Protein AF-A0A953SGK1-F1 (afdb_monomer_lite)

Secondary structure (DSSP, 8-state):
--HHHHHHHHT-TT-EEEEEEEEE-TTS-EEEEEEEEETTEEEEEEEES--S---HHHHHHHTTSTT-EEEEEEEEE-TTS-EEEEEEEEETTEEEEEEEESSPPP-

Foldseek 3Di:
DWLLVLLVQLVDPQKAWDDKAWDADPVRWIKIKTWTDDPLKIKMKIKTRDRDDDRSNNVSCQSPDPPKDWPDWDWDQDPVRWIKIWTWMDGPPIIMIIIMTSDDDDD

pLDDT: mean 94.95, std 5.29, range [60.19, 98.56]

Radius of gyration: 13.0 Å; chains: 1; bounding box: 36×27×32 Å

Sequence (107 aa):
MTVDDFAAVLLSRDLDLVQDGNYENKLGQIGYRAIYRNSGCYYWYSVSGTDTRVAPDEVATAITTSGRIIQREYPYLNSRGKQGFEATVRSGDHSFMLNSAPDPPRI

Structure (mmCIF, N/CA/C/O backbone):
data_AF-A0A953SGK1-F1
#
_entry.id   AF-A0A953SGK1-F1
#
loop_
_atom_site.group_PDB
_atom_site.id
_atom_site.type_symbol
_atom_site.label_atom_id
_atom_site.label_alt_id
_atom_site.label_comp_id
_atom_site.label_asym_id
_atom_site.label_entity_id
_atom_site.label_seq_id
_a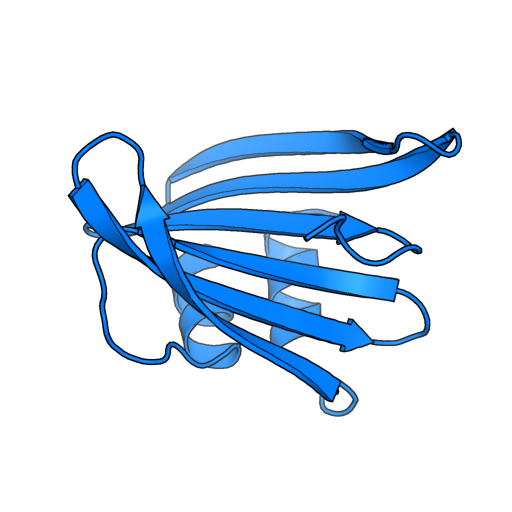tom_site.pdbx_PDB_ins_code
_atom_site.Cartn_x
_atom_site.Cartn_y
_atom_site.Cartn_z
_atom_site.occupancy
_atom_site.B_iso_or_equiv
_atom_site.auth_seq_id
_atom_site.auth_comp_id
_atom_site.auth_asym_id
_atom_site.auth_atom_id
_atom_site.pdbx_PDB_model_num
ATOM 1 N N . MET A 1 1 ? 3.180 4.919 -11.859 1.00 92.50 1 MET A N 1
ATOM 2 C CA . MET A 1 1 ? 2.499 4.192 -10.782 1.00 92.50 1 MET A CA 1
ATOM 3 C C . MET A 1 1 ? 1.672 5.191 -10.017 1.00 92.50 1 MET A C 1
ATOM 5 O O . MET A 1 1 ? 2.225 6.200 -9.589 1.00 92.50 1 MET A O 1
ATOM 9 N N . THR A 1 2 ? 0.384 4.916 -9.914 1.00 96.81 2 THR A N 1
ATOM 10 C CA . THR A 1 2 ? -0.591 5.578 -9.043 1.00 96.81 2 THR A CA 1
ATOM 11 C C . THR A 1 2 ? -0.959 4.653 -7.876 1.00 96.81 2 THR A C 1
ATOM 13 O O . THR A 1 2 ? -0.540 3.493 -7.833 1.00 96.81 2 THR A O 1
ATOM 16 N N . VAL A 1 3 ? -1.770 5.137 -6.935 1.00 97.94 3 VAL A N 1
ATOM 17 C CA . VAL A 1 3 ? -2.405 4.319 -5.890 1.00 97.94 3 VAL A CA 1
ATOM 18 C C . VAL A 1 3 ? -3.227 3.183 -6.504 1.00 97.94 3 VAL A C 1
ATOM 20 O O . VAL A 1 3 ? -3.177 2.061 -6.004 1.00 97.94 3 VAL A O 1
ATOM 23 N N . ASP A 1 4 ? -3.930 3.441 -7.608 1.00 97.81 4 ASP A N 1
ATOM 24 C CA . ASP A 1 4 ? -4.747 2.426 -8.281 1.00 97.81 4 ASP A CA 1
ATOM 25 C C . ASP A 1 4 ? -3.866 1.364 -8.972 1.00 97.81 4 ASP A C 1
ATOM 27 O O . ASP A 1 4 ? -4.145 0.169 -8.866 1.00 97.81 4 ASP A O 1
ATOM 31 N N . ASP A 1 5 ? -2.744 1.766 -9.590 1.00 97.69 5 ASP A N 1
ATOM 32 C CA . ASP A 1 5 ? -1.744 0.820 -10.113 1.00 97.69 5 ASP A CA 1
ATOM 33 C C . ASP A 1 5 ? -1.163 -0.046 -8.983 1.00 97.69 5 ASP A C 1
ATOM 35 O O . ASP A 1 5 ? -0.959 -1.250 -9.145 1.00 97.69 5 ASP A O 1
ATOM 39 N N . PHE A 1 6 ? -0.887 0.561 -7.823 1.00 98.19 6 PHE A N 1
ATOM 40 C CA . PHE A 1 6 ? -0.378 -0.148 -6.651 1.00 98.19 6 PHE A CA 1
ATOM 41 C C . PHE A 1 6 ? -1.389 -1.183 -6.147 1.00 98.19 6 PHE A C 1
ATOM 43 O O . PHE A 1 6 ? -1.022 -2.328 -5.887 1.00 98.19 6 PHE A O 1
ATOM 50 N N . ALA A 1 7 ? -2.668 -0.806 -6.059 1.00 98.38 7 ALA A N 1
ATOM 51 C CA . ALA A 1 7 ? -3.751 -1.710 -5.688 1.00 98.38 7 ALA A CA 1
ATOM 52 C C . ALA A 1 7 ? -3.867 -2.890 -6.665 1.00 98.38 7 ALA A C 1
ATOM 54 O O . ALA A 1 7 ? -4.015 -4.030 -6.230 1.00 98.38 7 ALA A O 1
ATOM 55 N N . ALA A 1 8 ? -3.726 -2.647 -7.971 1.00 98.25 8 ALA A N 1
ATOM 56 C CA . ALA A 1 8 ? -3.723 -3.713 -8.969 1.00 98.25 8 ALA A CA 1
ATOM 57 C C . ALA A 1 8 ? -2.568 -4.710 -8.762 1.00 98.25 8 ALA A C 1
ATOM 59 O O . ALA A 1 8 ? -2.766 -5.914 -8.919 1.00 98.25 8 ALA A O 1
ATOM 60 N N . VAL A 1 9 ? -1.381 -4.242 -8.349 1.00 97.94 9 VAL A N 1
ATOM 61 C CA . VAL A 1 9 ? -0.262 -5.134 -7.997 1.00 97.94 9 VAL A CA 1
ATOM 62 C C . VAL A 1 9 ? -0.571 -5.966 -6.754 1.00 97.94 9 VAL A C 1
ATOM 64 O O . VAL A 1 9 ? -0.271 -7.159 -6.745 1.00 97.94 9 VAL A O 1
ATOM 67 N N . LEU A 1 10 ? -1.191 -5.379 -5.726 1.00 98.19 10 LEU A N 1
ATOM 68 C CA . LEU A 1 10 ? -1.576 -6.110 -4.511 1.00 98.19 10 LEU A CA 1
ATOM 69 C C . LEU A 1 10 ? -2.587 -7.239 -4.776 1.00 98.19 10 LEU A C 1
ATOM 71 O O . LEU A 1 10 ? -2.671 -8.183 -3.997 1.00 98.19 10 LEU A O 1
ATOM 75 N N . LEU A 1 11 ? -3.326 -7.159 -5.883 1.00 98.19 11 LEU A N 1
ATOM 76 C CA . LEU A 1 11 ? -4.271 -8.183 -6.332 1.00 98.19 11 LEU A CA 1
ATOM 77 C C . LEU A 1 11 ? -3.650 -9.194 -7.314 1.00 98.19 11 LEU A C 1
ATOM 79 O O . LEU A 1 11 ? -4.343 -10.086 -7.809 1.00 98.19 11 LEU A O 1
ATOM 83 N N . SER A 1 12 ? -2.358 -9.062 -7.626 1.00 97.44 12 SER A N 1
ATOM 84 C CA . SER A 1 12 ? -1.664 -9.964 -8.543 1.00 97.44 12 SER A CA 1
ATOM 85 C C . SER A 1 12 ? -1.503 -11.364 -7.949 1.00 97.44 12 SER A C 1
ATOM 87 O O . SER A 1 12 ? -1.195 -11.529 -6.771 1.00 97.44 12 SER A O 1
ATOM 89 N N . ARG A 1 13 ? -1.642 -12.392 -8.795 1.00 95.19 13 ARG A N 1
ATOM 90 C CA . ARG A 1 13 ? -1.399 -13.793 -8.408 1.00 95.19 13 ARG A CA 1
ATOM 91 C C . ARG A 1 13 ? 0.077 -14.107 -8.177 1.00 95.19 13 ARG A C 1
ATOM 93 O O . ARG A 1 13 ? 0.376 -15.056 -7.465 1.00 95.19 13 ARG A O 1
ATOM 100 N N . ASP A 1 14 ? 0.964 -13.301 -8.751 1.00 95.19 14 ASP A N 1
ATOM 101 C CA . ASP A 1 14 ? 2.416 -13.461 -8.644 1.00 95.19 14 ASP A CA 1
ATOM 102 C C . ASP A 1 14 ? 2.990 -12.598 -7.503 1.00 95.19 14 ASP A C 1
ATOM 104 O O . ASP A 1 14 ? 4.135 -12.143 -7.562 1.00 95.19 14 ASP A O 1
ATOM 108 N N . LEU A 1 15 ? 2.158 -12.225 -6.525 1.00 97.56 15 LEU A N 1
ATOM 109 C CA . LEU A 1 15 ? 2.568 -11.419 -5.382 1.00 97.56 15 LEU A CA 1
ATOM 110 C C . LEU A 1 15 ? 3.141 -12.324 -4.287 1.00 97.56 15 LEU A C 1
ATOM 112 O O . LEU A 1 15 ? 2.406 -13.002 -3.570 1.00 97.56 15 LEU A O 1
ATOM 116 N N . ASP A 1 16 ? 4.457 -12.282 -4.119 1.00 97.75 16 ASP A N 1
ATOM 117 C CA . ASP A 1 16 ? 5.157 -13.105 -3.138 1.00 97.75 16 ASP A CA 1
ATOM 118 C C . ASP A 1 16 ? 5.394 -12.324 -1.847 1.00 97.75 16 ASP A C 1
ATOM 120 O O . ASP A 1 16 ? 6.028 -11.265 -1.860 1.00 97.75 16 ASP A O 1
ATOM 124 N N . LEU A 1 17 ? 4.928 -12.845 -0.711 1.00 97.56 17 LEU A N 1
ATOM 125 C CA . LEU A 1 17 ? 5.247 -12.267 0.595 1.00 97.56 17 LEU A CA 1
ATOM 126 C C . LEU A 1 17 ? 6.736 -12.461 0.905 1.00 97.56 17 LEU A C 1
ATOM 128 O O . LEU A 1 17 ? 7.234 -13.584 0.940 1.00 97.56 17 LEU A O 1
ATOM 132 N N . VAL A 1 18 ? 7.430 -11.360 1.185 1.00 97.56 18 VAL A N 1
ATOM 133 C CA . VAL A 1 18 ? 8.836 -11.364 1.613 1.00 97.56 18 VAL A CA 1
ATOM 134 C C . VAL A 1 18 ? 8.925 -11.317 3.133 1.00 97.56 18 VAL A C 1
ATOM 136 O O . VAL A 1 18 ? 9.677 -12.079 3.735 1.00 97.56 18 VAL A O 1
ATOM 139 N N . GLN A 1 19 ? 8.178 -10.402 3.752 1.00 96.69 19 GLN A N 1
ATOM 140 C CA . GLN A 1 19 ? 8.196 -10.181 5.193 1.00 96.69 19 GLN A CA 1
ATOM 141 C C . GLN A 1 19 ? 6.944 -9.423 5.627 1.00 96.69 19 GLN A C 1
ATOM 143 O O . GLN A 1 19 ? 6.513 -8.504 4.938 1.00 96.69 19 GLN A O 1
ATOM 148 N N . ASP A 1 20 ? 6.421 -9.726 6.806 1.00 97.56 20 ASP A N 1
ATOM 149 C CA . ASP A 1 20 ? 5.423 -8.912 7.490 1.00 97.56 20 ASP A CA 1
ATOM 150 C C . ASP A 1 20 ? 5.706 -8.804 8.993 1.00 97.56 20 ASP A C 1
ATOM 152 O O . ASP A 1 20 ? 6.668 -9.371 9.520 1.00 97.56 20 ASP A O 1
ATOM 156 N N . GLY A 1 21 ? 4.916 -7.978 9.675 1.00 97.00 21 GLY A N 1
ATOM 157 C CA . GLY A 1 21 ? 4.931 -7.882 11.125 1.00 97.00 21 GLY A CA 1
ATOM 158 C C . GLY A 1 21 ? 4.354 -6.576 11.644 1.00 97.00 21 GLY A C 1
ATOM 159 O O . GLY A 1 21 ? 4.086 -5.635 10.895 1.00 97.00 21 GLY A O 1
ATOM 160 N N . ASN A 1 22 ? 4.206 -6.520 12.961 1.00 97.31 22 ASN A N 1
ATOM 161 C CA . ASN A 1 22 ? 3.769 -5.316 13.647 1.00 97.31 22 ASN A CA 1
ATOM 162 C C . ASN A 1 22 ? 4.948 -4.361 13.872 1.00 97.31 22 ASN A C 1
ATOM 164 O O . ASN A 1 22 ? 6.104 -4.776 13.988 1.00 97.31 22 ASN A O 1
ATOM 168 N N . TYR A 1 23 ? 4.650 -3.070 13.931 1.00 94.12 23 TYR A N 1
ATOM 169 C CA . TYR A 1 23 ? 5.585 -2.023 14.317 1.00 94.12 23 TYR A CA 1
ATOM 170 C C . TYR A 1 23 ? 4.930 -1.102 15.341 1.00 94.12 23 TYR A C 1
ATOM 172 O O . TYR A 1 23 ? 3.717 -0.918 15.339 1.00 94.12 23 TYR A O 1
ATOM 180 N N . GLU A 1 24 ? 5.745 -0.485 16.185 1.00 95.56 24 GLU A N 1
ATOM 181 C CA . GLU A 1 24 ? 5.314 0.582 17.081 1.00 95.56 24 GLU A CA 1
ATOM 182 C C . GLU A 1 24 ? 5.874 1.905 16.555 1.00 95.56 24 GLU A C 1
ATOM 184 O O . GLU A 1 24 ? 7.059 2.009 16.223 1.00 95.56 24 GLU A O 1
ATOM 189 N N . ASN A 1 25 ? 5.017 2.912 16.389 1.00 88.00 25 ASN A N 1
ATOM 190 C CA . ASN A 1 25 ? 5.456 4.232 15.950 1.00 88.00 25 ASN A CA 1
ATOM 191 C C . ASN A 1 25 ? 5.983 5.072 17.131 1.00 88.00 25 ASN A C 1
ATOM 193 O O . ASN A 1 25 ? 5.885 4.694 18.293 1.00 88.00 25 ASN A O 1
ATOM 197 N N . LYS A 1 26 ? 6.512 6.269 16.845 1.00 89.38 26 LYS A N 1
ATOM 198 C CA . LYS A 1 26 ? 7.066 7.176 17.874 1.00 89.38 26 LYS A CA 1
ATOM 199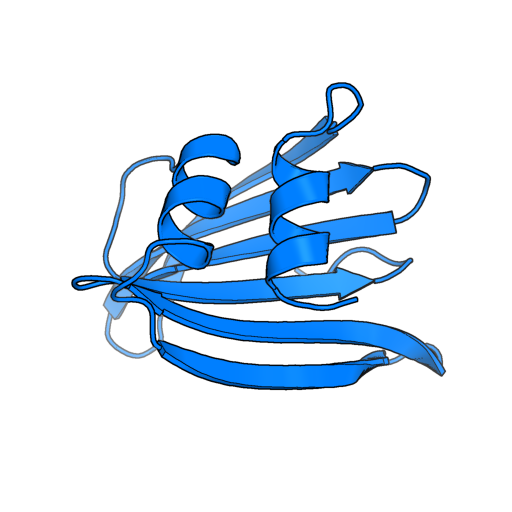 C C . LYS A 1 26 ? 6.053 7.644 18.930 1.00 89.38 26 LYS A C 1
ATOM 201 O O . LYS A 1 26 ? 6.457 8.243 19.919 1.00 89.38 26 LYS A O 1
ATOM 206 N N . LEU A 1 27 ? 4.761 7.435 18.690 1.00 89.31 27 LEU A N 1
ATOM 207 C CA . LEU A 1 27 ? 3.666 7.794 19.589 1.00 89.31 27 LEU A CA 1
ATOM 208 C C . LEU A 1 27 ? 3.165 6.584 20.398 1.00 89.31 27 LEU A C 1
ATOM 210 O O . LEU A 1 27 ? 2.136 6.694 21.056 1.00 89.31 27 LEU A O 1
ATOM 214 N N . GLY A 1 28 ? 3.847 5.435 20.326 1.00 92.62 28 GLY A N 1
ATOM 215 C CA . GLY A 1 28 ? 3.435 4.201 20.997 1.00 92.62 28 GLY A CA 1
ATOM 216 C C . GLY A 1 28 ? 2.251 3.492 20.334 1.00 92.62 28 GLY A C 1
ATOM 217 O O . GLY A 1 28 ? 1.649 2.602 20.926 1.00 92.62 28 GLY A O 1
ATOM 218 N N . GLN A 1 29 ? 1.865 3.896 19.119 1.00 92.94 29 GLN A N 1
ATOM 219 C CA . GLN A 1 29 ? 0.754 3.266 18.408 1.00 92.94 29 GLN A CA 1
ATOM 220 C C . GLN A 1 29 ? 1.263 2.082 17.595 1.00 92.94 29 GLN A C 1
ATOM 222 O O . GLN A 1 29 ? 2.233 2.207 16.839 1.00 92.94 29 GLN A O 1
ATOM 227 N N . ILE A 1 30 ? 0.556 0.962 17.708 1.00 96.44 30 ILE A N 1
ATOM 228 C CA . ILE A 1 30 ? 0.833 -0.244 16.936 1.00 96.44 30 ILE A CA 1
ATOM 229 C C . ILE A 1 30 ? 0.265 -0.081 15.523 1.00 96.44 30 ILE A C 1
ATOM 231 O O . ILE A 1 30 ? -0.825 0.460 15.319 1.00 96.44 30 ILE A O 1
ATOM 235 N N . GLY A 1 31 ? 1.031 -0.521 14.536 1.00 97.38 31 GLY A N 1
ATOM 236 C CA . GLY A 1 31 ? 0.588 -0.699 13.165 1.00 97.38 31 GLY A CA 1
ATOM 237 C C . GLY A 1 31 ? 1.095 -2.018 12.602 1.00 97.38 31 GLY A C 1
ATOM 238 O O . GLY A 1 31 ? 1.960 -2.673 13.184 1.00 97.38 31 GLY A O 1
ATOM 239 N N . TYR A 1 32 ? 0.604 -2.366 11.422 1.00 97.81 32 TYR A N 1
ATOM 240 C CA . TYR A 1 32 ? 1.035 -3.538 10.673 1.00 97.81 32 TYR A CA 1
ATOM 241 C C . TYR A 1 32 ? 1.790 -3.110 9.417 1.00 97.81 32 TYR A C 1
ATOM 243 O O . TYR A 1 32 ? 1.412 -2.137 8.764 1.00 97.81 32 TYR A O 1
ATOM 251 N N . ARG A 1 33 ? 2.855 -3.824 9.052 1.00 97.38 33 ARG A N 1
ATOM 252 C CA . ARG A 1 33 ? 3.569 -3.626 7.786 1.00 97.38 33 ARG A CA 1
ATOM 253 C C . ARG A 1 33 ? 3.772 -4.947 7.063 1.00 97.38 33 ARG A C 1
ATOM 255 O O . ARG A 1 33 ? 3.986 -5.977 7.697 1.00 97.38 33 ARG A O 1
ATOM 262 N N . ALA A 1 34 ? 3.805 -4.884 5.741 1.00 98.00 34 ALA A N 1
ATOM 263 C CA . ALA A 1 34 ? 4.153 -6.020 4.904 1.00 98.00 34 ALA A CA 1
ATOM 264 C C . ALA A 1 34 ? 4.959 -5.580 3.682 1.00 98.00 34 ALA A C 1
ATOM 266 O O . ALA A 1 34 ? 4.783 -4.476 3.166 1.00 98.00 34 ALA A O 1
ATOM 267 N N . ILE A 1 35 ? 5.857 -6.457 3.247 1.00 98.25 35 ILE A N 1
ATOM 268 C CA . ILE A 1 35 ? 6.740 -6.318 2.097 1.00 98.25 35 ILE A CA 1
ATOM 269 C C . ILE A 1 35 ? 6.491 -7.524 1.198 1.00 98.25 35 ILE A C 1
ATOM 271 O O . ILE A 1 35 ? 6.617 -8.673 1.621 1.00 98.25 35 ILE A O 1
ATOM 275 N N . TYR A 1 36 ? 6.202 -7.240 -0.059 1.00 98.06 36 TYR A N 1
ATOM 276 C CA . TYR A 1 36 ? 5.962 -8.195 -1.120 1.00 98.06 36 TYR A CA 1
ATOM 277 C C . TYR A 1 36 ? 6.941 -7.976 -2.266 1.00 98.06 36 TYR A C 1
ATOM 279 O O . TYR A 1 36 ? 7.543 -6.906 -2.411 1.00 98.06 36 TYR A O 1
ATOM 287 N N . ARG A 1 37 ? 7.073 -8.992 -3.112 1.00 97.81 37 ARG A N 1
ATOM 288 C CA . ARG A 1 37 ? 7.810 -8.940 -4.367 1.00 97.81 37 ARG A CA 1
ATOM 289 C C . ARG A 1 37 ? 6.874 -9.291 -5.514 1.00 97.81 37 ARG A C 1
ATOM 291 O O . ARG A 1 37 ? 6.104 -10.236 -5.420 1.00 97.81 37 ARG A O 1
ATOM 298 N N . ASN A 1 38 ? 6.965 -8.538 -6.603 1.00 97.31 38 ASN A N 1
ATOM 299 C CA . ASN A 1 38 ? 6.294 -8.859 -7.857 1.00 97.31 38 ASN A CA 1
ATOM 300 C C . ASN A 1 38 ? 7.139 -8.350 -9.029 1.00 97.31 38 ASN A C 1
ATOM 302 O O . ASN A 1 38 ? 7.664 -7.239 -8.972 1.00 97.31 38 ASN A O 1
ATOM 306 N N . SER A 1 39 ? 7.299 -9.161 -10.078 1.00 92.75 39 SER A N 1
ATOM 307 C CA . SER A 1 39 ? 7.970 -8.762 -11.330 1.00 92.75 39 SER A CA 1
ATOM 308 C C . SER A 1 39 ? 9.340 -8.082 -11.139 1.00 92.75 39 SER A C 1
ATOM 310 O O . SER A 1 39 ? 9.699 -7.150 -11.852 1.00 92.75 39 SER A O 1
ATOM 312 N N . GLY A 1 40 ? 10.116 -8.527 -10.144 1.00 91.81 40 GLY A N 1
ATOM 313 C CA . GLY A 1 40 ? 11.442 -7.971 -9.841 1.00 91.81 40 GLY A CA 1
ATOM 314 C C . GLY A 1 40 ? 11.451 -6.674 -9.019 1.00 91.81 40 GLY A C 1
ATOM 315 O O . GLY A 1 40 ? 12.533 -6.217 -8.660 1.00 91.81 40 GLY A O 1
ATOM 316 N N . CYS A 1 41 ? 10.289 -6.131 -8.661 1.00 95.25 41 CYS A N 1
ATOM 317 C CA . CYS A 1 41 ? 10.134 -4.980 -7.776 1.00 95.25 41 CYS A CA 1
ATOM 318 C C . CYS A 1 41 ? 9.645 -5.403 -6.386 1.00 95.25 41 CYS A C 1
ATOM 320 O O . CYS A 1 41 ? 9.001 -6.440 -6.220 1.00 95.25 41 CYS A O 1
ATOM 322 N N . TYR A 1 42 ? 9.949 -4.576 -5.390 1.00 97.12 42 TYR A N 1
ATOM 323 C CA . TYR A 1 42 ? 9.425 -4.680 -4.036 1.00 97.12 42 TYR A CA 1
ATOM 324 C C . TYR A 1 42 ? 8.284 -3.691 -3.848 1.00 97.12 42 TYR A C 1
ATOM 326 O O . TYR A 1 42 ? 8.366 -2.547 -4.297 1.00 97.12 42 TYR A O 1
ATOM 334 N N . TYR A 1 43 ? 7.253 -4.139 -3.145 1.00 97.81 43 TYR A N 1
ATOM 335 C CA . TYR A 1 43 ? 6.056 -3.381 -2.810 1.00 97.81 43 TYR A CA 1
ATOM 336 C C . TYR A 1 43 ? 5.836 -3.525 -1.320 1.00 97.81 43 TYR A C 1
ATOM 338 O O . TYR A 1 43 ? 5.817 -4.641 -0.814 1.00 97.81 43 TYR A O 1
ATOM 346 N N . TRP A 1 44 ? 5.690 -2.430 -0.595 1.00 97.50 44 TRP A N 1
ATOM 347 C CA . TRP A 1 44 ? 5.406 -2.503 0.827 1.00 97.50 44 TRP A CA 1
ATOM 348 C C . TRP A 1 44 ? 4.357 -1.495 1.229 1.00 97.50 44 TRP A C 1
ATOM 350 O O . TRP A 1 44 ? 4.256 -0.402 0.665 1.00 97.50 44 TRP A O 1
ATOM 360 N N . TYR A 1 45 ? 3.580 -1.885 2.227 1.00 97.94 45 TYR A N 1
ATOM 361 C CA . TYR A 1 45 ? 2.626 -1.007 2.865 1.00 97.94 45 TYR A CA 1
ATOM 362 C C . TYR A 1 45 ? 2.773 -1.059 4.379 1.00 97.94 45 TYR A C 1
ATOM 364 O O . TYR A 1 45 ? 3.215 -2.060 4.948 1.00 97.94 45 TYR A O 1
ATOM 372 N N . SER A 1 46 ? 2.372 0.025 5.032 1.00 97.44 46 SER A N 1
ATOM 373 C CA . SER A 1 46 ? 2.083 0.044 6.460 1.00 97.44 46 SER A CA 1
ATOM 374 C C . SER A 1 46 ? 0.685 0.591 6.715 1.00 97.44 46 SER A C 1
ATOM 376 O O . SER A 1 46 ? 0.237 1.505 6.025 1.00 97.44 46 SER A O 1
ATOM 378 N N . VAL A 1 47 ? 0.009 0.020 7.708 1.00 97.88 47 VAL A N 1
ATOM 379 C CA . VAL A 1 47 ? -1.339 0.373 8.153 1.00 97.88 47 VAL A CA 1
ATOM 380 C C . VAL A 1 47 ? -1.251 0.808 9.610 1.00 97.88 47 VAL A C 1
ATOM 382 O O . VAL A 1 47 ? -0.769 0.060 10.462 1.00 97.88 47 VAL A O 1
ATOM 385 N N . SER A 1 48 ? -1.683 2.030 9.909 1.00 96.38 48 SER A N 1
ATOM 386 C CA . SER A 1 48 ? -1.659 2.560 11.276 1.00 96.38 48 SER A CA 1
ATOM 387 C C . SER A 1 48 ? -2.785 1.999 12.140 1.00 96.38 48 SER A C 1
ATOM 389 O O . SER A 1 48 ? -3.895 1.835 11.643 1.00 96.38 48 SER A O 1
ATOM 391 N N . GLY A 1 49 ? -2.567 1.874 13.450 1.00 94.06 49 GLY A N 1
ATOM 392 C CA . GLY A 1 49 ? -3.650 1.657 14.416 1.00 94.06 49 GLY A CA 1
ATOM 393 C C . GLY A 1 49 ? -4.251 0.255 14.357 1.00 94.06 49 GLY A C 1
ATOM 394 O O . GLY A 1 49 ? -5.453 0.099 14.535 1.00 94.06 49 GLY A O 1
ATOM 395 N N . THR A 1 50 ? -3.431 -0.749 14.059 1.00 95.19 50 THR A N 1
ATOM 396 C CA . THR A 1 50 ? -3.842 -2.154 14.028 1.00 95.19 50 THR A CA 1
ATOM 397 C C . THR A 1 50 ? -2.688 -3.042 14.478 1.00 95.19 50 THR A C 1
ATOM 399 O O . THR A 1 50 ? -1.540 -2.810 14.103 1.00 95.19 50 THR A O 1
ATOM 402 N N . ASP A 1 51 ? -2.993 -4.036 15.305 1.00 94.44 51 ASP A N 1
ATOM 403 C CA . ASP A 1 51 ? -2.090 -5.108 15.736 1.00 94.44 51 ASP A CA 1
ATOM 404 C C . ASP A 1 51 ? -2.372 -6.434 15.010 1.00 94.44 51 ASP A C 1
ATOM 406 O O . ASP A 1 51 ? -1.670 -7.431 15.216 1.00 94.44 51 ASP A O 1
ATOM 410 N N . THR A 1 52 ? -3.383 -6.441 14.140 1.00 95.38 52 THR A N 1
ATOM 411 C CA . THR A 1 52 ? -3.767 -7.589 13.329 1.00 95.38 52 THR A CA 1
ATOM 412 C C . THR A 1 52 ? -3.076 -7.556 11.978 1.00 95.38 52 THR A C 1
ATOM 414 O O . THR A 1 52 ? -2.869 -6.500 11.378 1.00 95.38 52 THR A O 1
ATOM 417 N N . ARG A 1 53 ? -2.775 -8.748 11.465 1.00 97.19 53 ARG A N 1
ATOM 418 C CA . ARG A 1 53 ? -2.301 -8.921 10.097 1.00 97.19 53 ARG A CA 1
ATOM 419 C C . ARG A 1 53 ? -3.351 -8.403 9.111 1.00 97.19 53 ARG A C 1
ATOM 421 O O . ARG A 1 53 ? -4.495 -8.832 9.192 1.00 97.19 53 ARG A O 1
ATOM 428 N N . VAL A 1 54 ? -2.941 -7.553 8.171 1.00 97.81 54 VAL A N 1
ATOM 429 C CA . VAL A 1 54 ? -3.814 -7.029 7.107 1.00 97.81 54 VAL A CA 1
ATOM 430 C C . VAL A 1 54 ? -3.396 -7.633 5.774 1.00 97.81 54 VAL A C 1
ATOM 432 O O . VAL A 1 54 ? -2.230 -7.507 5.385 1.00 97.81 54 VAL A O 1
ATOM 435 N N . ALA A 1 55 ? -4.318 -8.295 5.082 1.00 97.88 55 ALA A N 1
ATOM 436 C CA . ALA A 1 55 ? -4.057 -8.938 3.801 1.00 97.88 55 ALA A CA 1
ATOM 437 C C . ALA A 1 55 ? -3.926 -7.907 2.653 1.00 97.88 55 ALA A C 1
ATOM 439 O O . ALA A 1 55 ? -4.439 -6.787 2.746 1.00 97.88 55 ALA A O 1
ATOM 440 N N . PRO A 1 56 ? -3.204 -8.236 1.565 1.00 98.31 56 PRO A N 1
ATOM 441 C CA . PRO A 1 56 ? -2.939 -7.278 0.492 1.00 98.31 56 PRO A CA 1
ATOM 442 C C . PRO A 1 56 ? -4.208 -6.875 -0.278 1.00 98.31 56 PRO A C 1
ATOM 444 O O . PRO A 1 56 ? -4.314 -5.732 -0.717 1.00 98.31 56 PRO A O 1
ATOM 447 N N . ASP A 1 57 ? -5.194 -7.763 -0.398 1.00 98.31 57 ASP A N 1
ATOM 448 C CA . ASP A 1 57 ? -6.503 -7.496 -1.003 1.00 98.31 57 ASP A CA 1
ATOM 449 C C . ASP A 1 57 ? -7.385 -6.579 -0.137 1.00 98.31 57 ASP A C 1
ATOM 451 O O . ASP A 1 57 ? -8.075 -5.699 -0.665 1.00 98.31 57 ASP A O 1
ATOM 455 N N . GLU A 1 58 ? -7.308 -6.708 1.190 1.00 98.12 58 GLU A N 1
ATOM 456 C CA . GLU A 1 58 ? -7.928 -5.764 2.127 1.00 98.12 58 GLU A CA 1
ATOM 457 C C . GLU A 1 58 ? -7.334 -4.360 1.964 1.00 98.12 58 GLU A C 1
ATOM 459 O O . GLU A 1 58 ? -8.072 -3.376 1.862 1.00 98.12 58 GLU A O 1
ATOM 464 N N . VAL A 1 59 ? -6.002 -4.257 1.858 1.00 98.50 59 VAL A N 1
ATOM 465 C CA . VAL A 1 59 ? -5.330 -2.977 1.590 1.00 98.50 59 VAL A CA 1
ATOM 466 C C . VAL A 1 59 ? -5.739 -2.421 0.233 1.00 98.50 59 VAL A C 1
ATOM 468 O O . VAL A 1 59 ? -6.112 -1.253 0.163 1.00 98.50 59 VAL A O 1
ATOM 471 N N . ALA A 1 60 ? -5.724 -3.235 -0.828 1.00 98.56 60 ALA A N 1
ATOM 472 C CA . A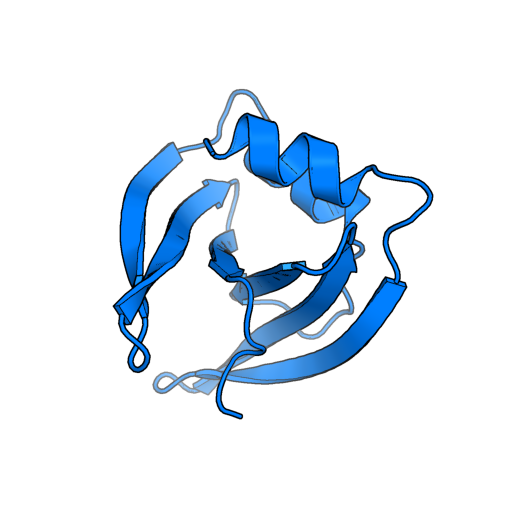LA A 1 60 ? -6.136 -2.820 -2.169 1.00 98.56 60 ALA A CA 1
ATOM 473 C C . ALA A 1 60 ? -7.560 -2.243 -2.170 1.00 98.56 60 ALA A C 1
ATOM 475 O O . ALA A 1 60 ? -7.804 -1.181 -2.746 1.00 98.56 60 ALA A O 1
ATOM 476 N N . THR A 1 61 ? -8.482 -2.895 -1.462 1.00 98.38 61 THR A N 1
ATOM 477 C CA . THR A 1 61 ? -9.865 -2.429 -1.293 1.00 98.38 61 THR A CA 1
ATOM 478 C C . THR A 1 61 ? -9.917 -1.105 -0.527 1.00 98.38 61 THR A C 1
ATOM 480 O O . THR A 1 61 ? -10.567 -0.149 -0.958 1.00 98.38 61 THR A O 1
ATOM 483 N N . ALA A 1 62 ? -9.192 -0.999 0.590 1.00 97.81 62 ALA A N 1
ATOM 484 C CA . ALA A 1 62 ? -9.183 0.200 1.422 1.00 97.81 62 ALA A CA 1
ATOM 485 C C . ALA A 1 62 ? -8.614 1.428 0.693 1.00 97.81 62 ALA A C 1
ATOM 487 O O . ALA A 1 62 ? -9.160 2.525 0.830 1.00 97.81 62 ALA A O 1
ATOM 488 N N . ILE A 1 63 ? -7.556 1.255 -0.107 1.00 98.31 63 ILE A N 1
ATOM 489 C CA . ILE A 1 63 ? -6.902 2.346 -0.848 1.00 98.31 63 ILE A CA 1
ATOM 490 C C . ILE A 1 63 ? -7.576 2.676 -2.181 1.00 98.31 63 ILE A C 1
ATOM 492 O O . ILE A 1 63 ? -7.121 3.591 -2.857 1.00 98.31 63 ILE A O 1
ATOM 496 N N . THR A 1 64 ? -8.645 1.973 -2.564 1.00 98.06 64 THR A N 1
ATOM 497 C CA . THR A 1 64 ? -9.434 2.256 -3.780 1.00 98.06 64 THR A CA 1
ATOM 498 C C . THR A 1 64 ? -10.899 2.583 -3.487 1.00 98.06 64 THR A C 1
ATOM 500 O O . THR A 1 64 ? -11.638 2.971 -4.395 1.00 98.06 64 THR A O 1
ATOM 503 N N . THR A 1 65 ? -11.323 2.520 -2.221 1.00 97.00 65 THR A N 1
ATOM 504 C CA . THR A 1 65 ? -12.687 2.886 -1.817 1.00 97.00 65 THR A CA 1
ATOM 505 C C . THR A 1 65 ? -13.027 4.345 -2.153 1.00 97.00 65 THR A C 1
ATOM 507 O O . THR A 1 65 ? -12.146 5.206 -2.258 1.00 97.00 65 THR A O 1
ATOM 510 N N . SER A 1 66 ? -14.318 4.642 -2.315 1.00 94.56 66 SER A N 1
ATOM 511 C CA . SER A 1 66 ? -14.818 5.966 -2.720 1.00 94.56 66 SER A CA 1
ATOM 512 C C . SER A 1 66 ? -14.599 7.056 -1.666 1.00 94.56 66 SER A C 1
ATOM 514 O O . SER A 1 66 ? -14.470 8.224 -2.018 1.00 94.56 66 SER A O 1
ATOM 516 N N . GLY A 1 67 ? -14.519 6.687 -0.385 1.00 93.12 67 GLY A N 1
ATOM 517 C CA . GLY A 1 67 ? -14.265 7.605 0.732 1.00 93.12 67 GLY A CA 1
ATOM 518 C C . GLY A 1 67 ? -12.787 7.862 1.040 1.00 93.12 67 GLY A C 1
ATOM 519 O O . GLY A 1 67 ? -12.484 8.494 2.052 1.00 93.12 67 GLY A O 1
ATOM 520 N N . ARG A 1 68 ? -11.859 7.347 0.225 1.00 96.69 68 ARG A N 1
ATOM 521 C CA . ARG A 1 68 ? -10.423 7.522 0.466 1.00 96.69 68 ARG A CA 1
ATOM 522 C C . ARG A 1 68 ? -9.977 8.962 0.233 1.00 96.69 68 ARG A C 1
ATOM 524 O O . ARG A 1 68 ? -10.501 9.662 -0.628 1.00 96.69 68 ARG A O 1
ATOM 531 N N . ILE A 1 69 ? -8.918 9.360 0.925 1.00 98.06 69 ILE A N 1
ATOM 532 C CA . ILE A 1 69 ? -8.226 10.629 0.703 1.00 98.06 69 ILE A CA 1
ATOM 533 C C . ILE A 1 69 ? -6.762 10.326 0.401 1.00 98.06 69 ILE A C 1
ATOM 535 O O . ILE A 1 69 ? -6.034 9.839 1.265 1.00 98.06 69 ILE A O 1
ATOM 539 N N . ILE A 1 70 ? -6.313 10.636 -0.815 1.00 97.69 70 ILE A N 1
ATOM 540 C CA . ILE A 1 70 ? -4.894 10.571 -1.177 1.00 97.69 70 ILE A CA 1
ATOM 541 C C . ILE A 1 70 ? -4.232 11.845 -0.649 1.00 97.69 70 ILE A C 1
ATOM 543 O O . ILE A 1 70 ? -4.423 12.929 -1.191 1.00 97.69 70 ILE A O 1
ATOM 547 N N . GLN A 1 71 ? -3.480 11.725 0.443 1.00 96.06 71 GLN A N 1
ATOM 548 C CA . GLN A 1 71 ? -2.753 12.855 1.028 1.00 96.06 71 GLN A CA 1
ATOM 549 C C . GLN A 1 71 ? -1.469 13.157 0.255 1.00 96.06 71 GLN A C 1
ATOM 551 O O . GLN A 1 71 ? -0.998 14.293 0.239 1.00 96.06 71 GLN A O 1
ATOM 556 N N . ARG A 1 72 ? -0.867 12.116 -0.325 1.00 94.12 72 ARG A N 1
ATOM 557 C CA . ARG A 1 72 ? 0.458 12.168 -0.930 1.00 94.12 72 ARG A CA 1
ATOM 558 C C . ARG A 1 72 ? 0.554 11.086 -2.008 1.00 94.12 72 ARG A C 1
ATOM 560 O O . ARG A 1 72 ? 0.162 9.958 -1.736 1.00 94.12 72 ARG A O 1
ATOM 567 N N . GLU A 1 73 ? 1.050 11.424 -3.195 1.00 96.00 73 GLU A N 1
ATOM 568 C CA . GLU A 1 73 ? 1.322 10.483 -4.294 1.00 96.00 73 GLU A CA 1
ATOM 569 C C . GLU A 1 73 ? 2.384 11.092 -5.222 1.00 96.00 73 GLU A C 1
ATOM 571 O O . GLU A 1 73 ? 2.147 12.133 -5.834 1.00 96.00 73 GLU A O 1
ATOM 576 N N . TYR A 1 74 ? 3.569 10.486 -5.314 1.00 94.06 74 TYR A N 1
ATOM 577 C CA . TYR A 1 74 ? 4.573 10.868 -6.318 1.00 94.06 74 TYR A CA 1
ATOM 578 C C . TYR A 1 74 ? 5.620 9.770 -6.533 1.00 94.06 74 TYR A C 1
ATOM 580 O O . TYR A 1 74 ? 5.831 8.893 -5.687 1.00 94.06 74 TYR A O 1
ATOM 588 N N . PRO A 1 75 ? 6.356 9.851 -7.652 1.00 93.75 75 PRO A N 1
ATOM 589 C CA . PRO A 1 75 ? 7.628 9.161 -7.785 1.00 93.75 75 PRO A CA 1
ATOM 590 C C . PRO A 1 75 ? 8.702 9.769 -6.869 1.00 93.75 75 PRO A C 1
ATOM 592 O O . PRO A 1 75 ? 8.768 10.985 -6.693 1.00 93.75 75 PRO A O 1
ATOM 595 N N . TYR A 1 76 ? 9.603 8.938 -6.351 1.00 90.56 76 TYR A N 1
ATOM 596 C CA . TYR A 1 76 ? 10.801 9.393 -5.635 1.00 90.56 76 TYR A CA 1
ATOM 597 C C . TYR A 1 76 ? 12.059 8.704 -6.176 1.00 90.56 76 TYR A C 1
ATOM 599 O O . TYR A 1 76 ? 11.969 7.680 -6.849 1.00 90.56 76 TYR A O 1
ATOM 607 N N . LEU A 1 77 ? 13.243 9.250 -5.890 1.00 89.75 77 LEU A N 1
ATOM 608 C CA . LEU A 1 77 ? 14.516 8.572 -6.149 1.00 89.75 77 LEU A CA 1
ATOM 609 C C . LEU A 1 77 ? 15.021 7.940 -4.855 1.00 89.75 77 LEU A C 1
ATOM 611 O O . LEU A 1 77 ? 15.203 8.625 -3.848 1.00 89.75 77 LEU A O 1
ATOM 615 N N . ASN A 1 78 ? 15.252 6.630 -4.871 1.00 83.56 78 ASN A N 1
ATOM 616 C CA . ASN A 1 78 ? 15.806 5.931 -3.721 1.00 83.56 78 ASN A CA 1
ATOM 617 C C . ASN A 1 78 ? 17.302 6.259 -3.533 1.00 83.56 78 ASN A C 1
ATOM 619 O O . ASN A 1 78 ? 17.949 6.858 -4.391 1.00 83.56 78 ASN A O 1
ATOM 623 N N . SER A 1 79 ? 17.889 5.810 -2.417 1.00 80.62 79 SER A N 1
ATOM 624 C CA . SER A 1 79 ? 19.316 6.041 -2.099 1.00 80.62 79 SER A CA 1
ATOM 625 C C . SER A 1 79 ? 20.322 5.513 -3.138 1.00 80.62 79 SER A C 1
ATOM 627 O O . SER A 1 79 ? 21.508 5.812 -3.042 1.00 80.62 79 SER A O 1
ATOM 629 N N . ARG A 1 80 ? 19.871 4.706 -4.106 1.00 83.94 80 ARG A N 1
ATOM 630 C CA . ARG A 1 80 ? 20.669 4.146 -5.205 1.00 83.94 80 ARG A CA 1
ATOM 631 C C . ARG A 1 80 ? 20.377 4.833 -6.546 1.00 83.94 80 ARG A C 1
ATOM 633 O O . ARG A 1 80 ? 20.796 4.330 -7.582 1.00 83.94 80 ARG A O 1
ATOM 640 N N . GLY A 1 81 ? 19.630 5.938 -6.537 1.00 88.25 81 GLY A N 1
ATOM 641 C CA . GLY A 1 81 ? 19.242 6.680 -7.737 1.00 88.25 81 GLY A CA 1
ATOM 642 C C . GLY A 1 81 ? 18.190 5.981 -8.601 1.00 88.25 81 GLY A C 1
ATOM 643 O O . GLY A 1 81 ? 17.959 6.413 -9.726 1.00 88.25 81 GLY A O 1
ATOM 644 N N . LYS A 1 82 ? 17.548 4.910 -8.111 1.00 90.00 82 LYS A N 1
ATOM 645 C CA . LYS A 1 82 ? 16.458 4.244 -8.833 1.00 90.00 82 LYS A CA 1
ATOM 646 C C . LYS A 1 82 ? 15.122 4.875 -8.471 1.00 90.00 82 LYS A C 1
ATOM 648 O O . LYS A 1 82 ? 14.874 5.186 -7.305 1.00 90.00 82 LYS A O 1
ATOM 653 N N . GLN A 1 83 ? 14.257 5.021 -9.466 1.00 92.62 83 GLN A N 1
ATOM 654 C CA . GLN A 1 83 ? 12.911 5.534 -9.266 1.00 92.62 83 GLN A CA 1
ATOM 655 C C . GLN A 1 83 ? 12.057 4.528 -8.484 1.00 92.62 83 GLN A C 1
ATOM 657 O O . GLN A 1 83 ? 12.021 3.341 -8.810 1.00 92.62 83 GLN A O 1
ATOM 662 N N . GLY A 1 84 ? 11.385 5.024 -7.454 1.00 94.81 84 GLY A N 1
ATOM 663 C CA . GLY A 1 84 ? 10.352 4.339 -6.694 1.00 94.81 84 GLY A CA 1
ATOM 664 C C . GLY A 1 84 ? 9.049 5.133 -6.696 1.00 94.81 84 GLY A C 1
ATOM 665 O O . GLY A 1 84 ? 8.932 6.181 -7.337 1.00 94.81 84 GLY A O 1
ATOM 666 N N . PHE A 1 85 ? 8.070 4.627 -5.964 1.00 96.25 85 PHE A N 1
ATOM 667 C CA . PHE A 1 85 ? 6.765 5.241 -5.744 1.00 96.25 85 PHE A CA 1
ATOM 668 C C . PHE A 1 85 ? 6.513 5.343 -4.246 1.00 96.25 85 PHE A C 1
ATOM 670 O O . PHE A 1 85 ? 6.826 4.398 -3.529 1.00 96.25 85 PHE A O 1
ATOM 677 N N . GLU A 1 86 ? 5.944 6.455 -3.790 1.00 96.56 86 GLU A N 1
ATOM 678 C CA . GLU A 1 86 ? 5.452 6.612 -2.422 1.00 96.56 86 GLU A CA 1
ATOM 679 C C . GLU A 1 86 ? 4.080 7.289 -2.456 1.00 96.56 86 GLU A C 1
ATOM 681 O O . GLU A 1 86 ? 3.868 8.265 -3.184 1.00 96.56 86 GLU A O 1
ATOM 686 N N . ALA A 1 87 ? 3.158 6.784 -1.643 1.00 98.06 87 ALA A N 1
ATOM 687 C CA . ALA A 1 87 ? 1.871 7.414 -1.421 1.00 98.06 87 ALA A CA 1
ATOM 688 C C . ALA A 1 87 ? 1.413 7.271 0.032 1.00 98.06 87 ALA A C 1
ATOM 690 O O . ALA A 1 87 ? 1.747 6.305 0.716 1.00 98.06 87 ALA A O 1
ATOM 691 N N . THR A 1 88 ? 0.599 8.222 0.480 1.00 98.00 88 THR A N 1
ATOM 692 C CA . THR A 1 88 ? -0.124 8.140 1.749 1.00 98.00 88 THR A CA 1
ATOM 693 C C . THR A 1 88 ? -1.608 8.280 1.467 1.00 98.00 88 THR A C 1
ATOM 695 O O . THR A 1 88 ? -2.055 9.307 0.949 1.00 98.00 88 THR A O 1
ATOM 698 N N . VAL A 1 89 ? -2.377 7.261 1.833 1.00 98.31 89 VAL A N 1
ATOM 699 C CA . VAL A 1 89 ? -3.830 7.220 1.662 1.00 98.31 89 VAL A CA 1
ATOM 700 C C . VAL A 1 89 ? -4.475 7.144 3.035 1.00 98.31 89 VAL A C 1
ATOM 702 O O . VAL A 1 89 ? -4.055 6.357 3.876 1.00 98.31 89 VAL A O 1
ATOM 705 N N . ARG A 1 90 ? -5.501 7.953 3.280 1.00 98.06 90 ARG A N 1
ATOM 706 C CA . ARG A 1 90 ? -6.349 7.838 4.466 1.00 98.06 90 ARG A CA 1
ATOM 707 C C . ARG A 1 90 ? -7.675 7.209 4.066 1.00 98.06 90 ARG A C 1
ATOM 709 O O . ARG A 1 90 ? -8.299 7.666 3.111 1.00 98.06 90 ARG A O 1
ATOM 716 N N . SER A 1 91 ? -8.088 6.169 4.777 1.00 97.12 91 SER A N 1
ATOM 717 C CA . SER A 1 91 ? -9.340 5.458 4.519 1.00 97.12 91 SER A CA 1
ATOM 718 C C . SER A 1 91 ? -9.897 4.935 5.839 1.00 97.12 91 SER A C 1
ATOM 720 O O . SER A 1 91 ? -9.211 4.209 6.560 1.00 97.12 91 SER A O 1
ATOM 722 N N . GLY A 1 92 ? -11.108 5.371 6.194 1.00 94.00 92 GLY A N 1
ATOM 723 C CA . GLY A 1 92 ? -11.645 5.187 7.544 1.00 94.00 92 GLY A CA 1
ATOM 724 C C . GLY A 1 92 ? -10.718 5.783 8.611 1.00 94.00 92 GLY A C 1
ATOM 725 O O . GLY A 1 92 ? -10.214 6.901 8.461 1.00 94.00 92 GLY A O 1
ATOM 726 N N . ASP A 1 93 ? -10.459 5.003 9.660 1.00 93.38 93 ASP A N 1
ATOM 727 C CA . ASP A 1 93 ? -9.597 5.387 10.785 1.00 93.38 93 ASP A CA 1
ATOM 728 C C . ASP A 1 93 ? -8.111 5.055 10.564 1.00 93.38 93 ASP A C 1
ATOM 730 O O . ASP A 1 93 ? -7.272 5.310 11.431 1.00 93.38 93 ASP A O 1
ATOM 734 N N . HIS A 1 94 ? -7.761 4.533 9.385 1.00 95.31 94 HIS A N 1
ATOM 735 C CA . HIS A 1 94 ? -6.408 4.100 9.066 1.00 95.31 94 HIS A CA 1
ATOM 736 C C . HIS A 1 94 ? -5.716 5.037 8.071 1.00 95.31 94 HIS A C 1
ATOM 738 O O . HIS A 1 94 ? -6.300 5.536 7.102 1.00 95.31 94 HIS A O 1
ATOM 744 N N . SER A 1 95 ? -4.421 5.236 8.302 1.00 96.62 95 SER A N 1
ATOM 745 C CA . SER A 1 95 ? -3.478 5.773 7.330 1.00 96.62 95 SER A CA 1
ATOM 746 C C . SER A 1 95 ? -2.664 4.622 6.746 1.00 96.62 95 SER A C 1
ATOM 748 O O . SER A 1 95 ? -2.108 3.807 7.484 1.00 96.62 95 SER A O 1
ATOM 750 N N . PHE A 1 96 ? -2.567 4.603 5.423 1.00 97.88 96 PHE A N 1
ATOM 751 C CA . PHE A 1 96 ? -1.830 3.632 4.632 1.00 97.88 96 PHE A CA 1
ATOM 752 C C . PHE A 1 96 ? -0.635 4.339 4.003 1.00 97.88 96 PHE A C 1
ATOM 754 O O . PHE A 1 96 ? -0.831 5.253 3.201 1.00 97.88 96 PHE A O 1
ATOM 761 N N . MET A 1 97 ? 0.591 3.944 4.347 1.00 97.25 97 MET A N 1
ATOM 762 C CA . MET A 1 97 ? 1.769 4.360 3.579 1.00 97.25 97 MET A CA 1
ATOM 763 C C . MET A 1 97 ? 2.118 3.262 2.591 1.00 97.25 97 MET A C 1
ATOM 765 O O . MET A 1 97 ? 2.361 2.131 2.995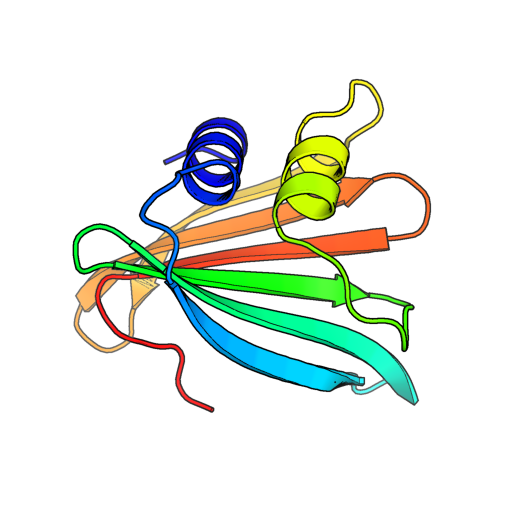 1.00 97.25 97 MET A O 1
ATOM 769 N N . LEU A 1 98 ? 2.154 3.602 1.311 1.00 98.12 98 LEU A N 1
ATOM 770 C CA . LEU A 1 98 ? 2.389 2.697 0.194 1.00 98.12 98 LEU A CA 1
ATOM 771 C C . LEU A 1 98 ? 3.714 3.051 -0.447 1.00 98.12 98 LEU A C 1
ATOM 773 O O . LEU A 1 98 ? 4.008 4.228 -0.643 1.00 98.12 98 LEU A O 1
ATOM 777 N N . ASN A 1 99 ? 4.508 2.049 -0.791 1.00 97.12 99 ASN A N 1
ATOM 778 C CA . ASN A 1 99 ? 5.796 2.281 -1.410 1.00 97.12 99 ASN A CA 1
ATOM 779 C C . ASN A 1 99 ? 6.179 1.152 -2.361 1.00 97.12 99 ASN A C 1
ATOM 781 O O . ASN A 1 99 ? 5.924 -0.018 -2.075 1.00 97.12 99 ASN A O 1
ATOM 785 N N . SER A 1 100 ? 6.860 1.485 -3.454 1.00 96.69 100 SER A N 1
ATOM 786 C CA . SER A 1 100 ? 7.529 0.484 -4.285 1.00 96.69 100 SER A CA 1
ATOM 787 C C . SER A 1 100 ? 8.896 0.949 -4.762 1.00 96.69 100 SER A C 1
ATOM 789 O O . SER A 1 100 ? 9.133 2.142 -4.962 1.00 96.69 100 SER A O 1
ATOM 791 N N . ALA A 1 101 ? 9.806 -0.004 -4.953 1.00 95.81 101 ALA A N 1
ATOM 792 C CA . ALA A 1 101 ? 11.117 0.232 -5.541 1.00 95.81 101 ALA A CA 1
ATOM 793 C C . ALA A 1 101 ? 11.724 -1.074 -6.088 1.00 95.81 101 ALA A C 1
ATOM 795 O O . ALA A 1 101 ? 11.366 -2.160 -5.633 1.00 95.81 101 ALA A O 1
ATOM 796 N N . PRO A 1 102 ? 12.709 -1.004 -7.002 1.00 94.62 102 PRO A N 1
ATOM 797 C CA . PRO A 1 102 ? 13.439 -2.191 -7.465 1.00 94.62 102 PRO A CA 1
ATOM 798 C C . PRO A 1 102 ? 14.311 -2.861 -6.388 1.00 94.62 102 PRO A C 1
ATOM 800 O O . PRO A 1 102 ? 14.763 -3.987 -6.565 1.00 94.62 102 PRO A O 1
ATOM 803 N N . ASP A 1 103 ? 14.606 -2.155 -5.296 1.00 91.69 103 ASP A N 1
ATOM 804 C CA . ASP A 1 103 ? 15.395 -2.650 -4.168 1.00 91.69 103 ASP A CA 1
ATOM 805 C C . ASP A 1 103 ? 14.494 -2.729 -2.921 1.00 91.69 103 ASP A C 1
ATOM 807 O O . ASP A 1 103 ? 13.601 -1.888 -2.784 1.00 91.69 103 ASP A O 1
ATOM 811 N N . PRO A 1 104 ? 14.722 -3.683 -1.999 1.00 86.81 104 PRO A N 1
ATOM 812 C CA . PRO A 1 104 ? 13.919 -3.784 -0.785 1.00 86.81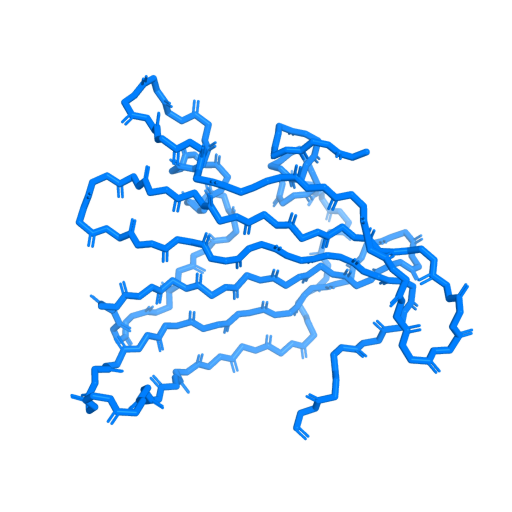 104 PRO A CA 1
ATOM 813 C C . PRO A 1 104 ? 14.118 -2.557 0.121 1.00 86.81 104 PRO A C 1
ATOM 815 O O . PRO A 1 104 ? 15.176 -1.910 0.060 1.00 86.81 104 PRO A O 1
ATOM 818 N N . PRO A 1 105 ? 13.146 -2.239 0.997 1.00 83.62 105 PRO A N 1
ATOM 819 C CA . PRO A 1 105 ? 13.338 -1.205 2.005 1.00 83.62 105 PRO A CA 1
ATOM 820 C C . PRO A 1 1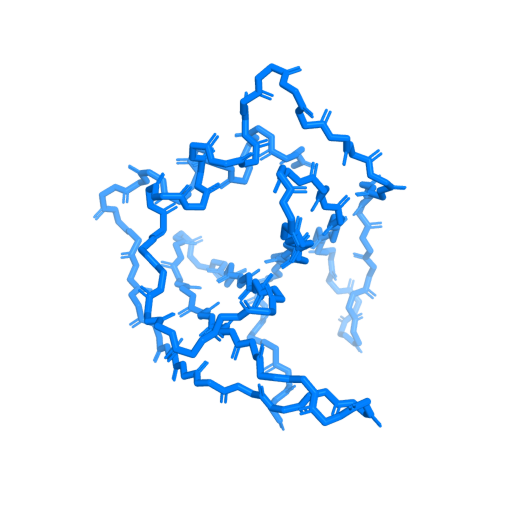05 ? 14.517 -1.571 2.919 1.00 83.62 105 PRO A C 1
ATOM 822 O O . PRO A 1 105 ? 14.770 -2.744 3.198 1.00 83.62 105 PRO A O 1
ATOM 825 N N . ARG A 1 106 ? 15.253 -0.559 3.394 1.00 75.88 106 ARG A N 1
ATOM 826 C CA . ARG A 1 106 ? 16.235 -0.770 4.467 1.00 75.88 106 ARG A CA 1
ATOM 827 C C . ARG A 1 106 ? 15.448 -0.966 5.764 1.00 75.88 106 ARG A C 1
ATOM 829 O O . ARG A 1 106 ? 14.676 -0.079 6.122 1.00 75.88 106 ARG A O 1
ATOM 836 N N . ILE A 1 107 ? 15.604 -2.133 6.385 1.00 60.19 107 ILE A N 1
ATOM 837 C CA . ILE A 1 107 ? 14.969 -2.498 7.660 1.00 60.19 107 ILE A CA 1
ATOM 838 C C . ILE A 1 107 ? 15.783 -1.910 8.808 1.00 60.19 107 ILE A C 1
ATOM 840 O O . ILE A 1 107 ? 17.032 -1.959 8.707 1.00 60.19 107 ILE A O 1
#